Protein AF-A0A8J2JBA2-F1 (afdb_monomer_lite)

Secondary structure (DSSP, 8-state):
-HHHHHHHHHHHT--TTS-EEEEEE--TTHHHH-GGGPPPHHHHHHHHHHHHHHT-S--SSEEEEEEESSHHHHHHHHHHS-TTTEEEE-----TTTTSGGGTTSHHHHHHHHHHHHHHHTSSEEEE-TT-HHHHHHHHHHHTTS--

Organism: NCBI:txid39272

Radius of gyration: 15.19 Å; chains: 1; bounding box: 42×36×38 Å

InterPro domains:
  IPR027350 Glycosyltransferase family 23 (GT23) domain [PS51659] (1-147)
  IPR045573 Alpha-(1,6)-fucosyltransferase, N- and catalytic domain [PF19745] (9-145)

Sequence (147 aa):
MHDTIGIYENRLDFDGNQPVIGIQARRTDKIKEAKNSYHSIDEYEHIFKMYFQMLGKRQDTKTVFVASDDHTVLMHIRKSYKLPTWKILGFDTNTTMSNQKERNSDSGLISIVRDVHFLTKCNFVICGLSSNICRLILEIMATRFPN

Foldseek 3Di:
DVVVLVVLCVVQVPDLVDAEEEEEEEPDPVVVVDVVQDDDLVVVVVVLVVVVVVVVDDDQEYEYEYDYPDQVSLVVCPVVDDPDHYRYTYDRPPPPCNDPVCCPPPVVVVSLVSSLVVNLSHPYYDDDPVDPSVVVSVVSNCVVDPD

Structure (mmCIF, N/CA/C/O backbone):
data_AF-A0A8J2JBA2-F1
#
_entry.id   AF-A0A8J2JBA2-F1
#
loop_
_atom_site.group_PDB
_atom_site.id
_atom_site.type_symbol
_atom_site.label_atom_id
_atom_site.label_alt_id
_atom_site.label_comp_id
_atom_site.label_asym_id
_atom_site.label_entity_id
_atom_site.label_seq_id
_atom_site.pdbx_PDB_ins_code
_atom_site.Cartn_x
_atom_site.Cartn_y
_atom_site.Cartn_z
_atom_site.occupancy
_atom_site.B_iso_or_equiv
_atom_site.auth_seq_id
_atom_site.auth_comp_id
_atom_site.auth_asym_id
_atom_site.auth_atom_id
_atom_site.pdbx_PDB_model_num
ATOM 1 N N . MET A 1 1 ? -1.747 -23.899 -3.258 1.00 51.75 1 MET A N 1
ATOM 2 C CA . MET A 1 1 ? -1.938 -22.436 -3.424 1.00 51.75 1 MET A CA 1
ATOM 3 C C . MET A 1 1 ? -2.500 -21.789 -2.155 1.00 51.75 1 MET A C 1
ATOM 5 O O . MET A 1 1 ? -1.959 -20.766 -1.758 1.00 51.75 1 MET A O 1
ATOM 9 N N . HIS A 1 2 ? -3.499 -22.388 -1.483 1.00 54.22 2 HIS A N 1
ATOM 10 C CA . HIS A 1 2 ? -3.999 -21.909 -0.179 1.00 54.22 2 HIS A CA 1
ATOM 11 C C . HIS A 1 2 ? -2.899 -21.779 0.893 1.00 54.22 2 HIS A C 1
ATOM 13 O O . HIS A 1 2 ? -2.784 -20.719 1.502 1.00 54.22 2 HIS A O 1
ATOM 19 N N . ASP A 1 3 ? -2.022 -22.779 1.031 1.00 67.62 3 ASP A N 1
ATOM 20 C CA . ASP A 1 3 ? -0.932 -22.743 2.024 1.00 67.62 3 ASP A CA 1
ATOM 21 C C . ASP A 1 3 ? 0.070 -21.605 1.783 1.00 67.62 3 ASP A C 1
ATOM 23 O O . ASP A 1 3 ? 0.582 -20.993 2.716 1.00 67.62 3 ASP A O 1
ATOM 27 N N . THR A 1 4 ? 0.328 -21.268 0.519 1.00 70.38 4 THR A N 1
ATOM 28 C CA . THR A 1 4 ? 1.289 -20.222 0.148 1.00 70.38 4 THR A CA 1
ATOM 29 C C . THR A 1 4 ? 0.763 -18.822 0.467 1.00 70.38 4 THR A C 1
ATOM 31 O O . THR A 1 4 ? 1.524 -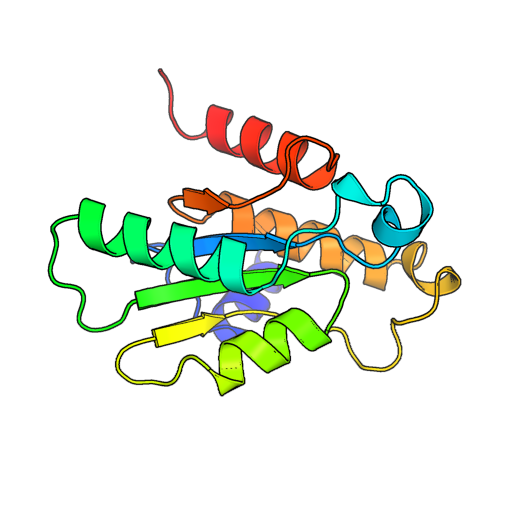17.964 0.906 1.00 70.38 4 THR A O 1
ATOM 34 N N . ILE A 1 5 ? -0.538 -18.580 0.274 1.00 77.56 5 ILE A N 1
ATOM 35 C CA . ILE A 1 5 ? -1.162 -17.283 0.572 1.00 77.56 5 ILE A CA 1
ATOM 36 C C . ILE A 1 5 ? -1.178 -17.033 2.083 1.00 77.56 5 ILE A C 1
ATOM 38 O O . ILE A 1 5 ? -0.778 -15.951 2.507 1.00 77.56 5 ILE A O 1
ATOM 42 N N . GLY A 1 6 ? -1.535 -18.043 2.885 1.00 80.88 6 GLY A N 1
ATOM 43 C CA . GLY A 1 6 ? -1.536 -17.925 4.348 1.00 80.88 6 GLY A CA 1
ATOM 44 C C . GLY A 1 6 ? -0.154 -17.591 4.921 1.00 80.88 6 GLY A C 1
ATOM 45 O O . GLY A 1 6 ? -0.036 -16.786 5.841 1.00 80.88 6 GLY A O 1
ATOM 46 N N . ILE A 1 7 ? 0.922 -18.123 4.326 1.00 83.19 7 ILE A N 1
ATOM 47 C CA . ILE A 1 7 ? 2.299 -17.749 4.690 1.00 83.19 7 ILE A CA 1
ATOM 48 C C . ILE A 1 7 ? 2.552 -16.253 4.447 1.00 83.19 7 ILE A C 1
ATOM 50 O O . ILE A 1 7 ? 3.152 -15.585 5.291 1.00 83.19 7 ILE A O 1
ATOM 54 N N . TYR A 1 8 ? 2.102 -15.707 3.313 1.00 86.44 8 TYR A N 1
ATOM 55 C CA . TYR A 1 8 ? 2.279 -14.286 3.001 1.00 86.44 8 TYR A CA 1
ATOM 56 C C . TYR A 1 8 ? 1.425 -13.371 3.883 1.00 86.44 8 TYR A C 1
ATOM 58 O O . TYR A 1 8 ? 1.909 -12.312 4.282 1.00 86.44 8 TYR A O 1
ATOM 66 N N . GLU A 1 9 ? 0.194 -13.772 4.203 1.00 87.38 9 GLU A N 1
ATOM 67 C CA . GLU A 1 9 ? -0.692 -13.034 5.113 1.00 87.38 9 GLU A CA 1
ATOM 68 C C . GLU A 1 9 ? -0.082 -12.937 6.509 1.00 87.38 9 GLU A C 1
ATOM 70 O O . GLU A 1 9 ? 0.069 -11.834 7.033 1.00 87.38 9 GLU A O 1
ATOM 75 N N . ASN A 1 10 ? 0.380 -14.068 7.051 1.00 86.31 10 ASN A N 1
ATOM 76 C CA . ASN A 1 10 ? 1.056 -14.117 8.346 1.00 86.31 10 ASN A CA 1
ATOM 77 C C . ASN A 1 10 ? 2.350 -13.296 8.348 1.00 86.31 10 ASN A C 1
ATOM 79 O O . ASN A 1 10 ? 2.631 -12.580 9.303 1.00 86.31 10 ASN A O 1
ATOM 83 N N . ARG A 1 11 ? 3.134 -13.352 7.263 1.00 87.88 11 ARG A N 1
ATOM 84 C CA . ARG A 1 11 ? 4.374 -12.570 7.137 1.00 87.88 11 ARG A CA 1
ATOM 85 C C . ARG A 1 11 ? 4.124 -11.060 7.132 1.00 87.88 11 ARG A C 1
ATOM 87 O O . ARG A 1 11 ? 4.973 -10.312 7.610 1.00 87.88 11 ARG A O 1
ATOM 94 N N . LEU A 1 12 ? 3.017 -10.607 6.547 1.00 88.81 12 LEU A N 1
ATOM 95 C CA . LEU A 1 12 ? 2.641 -9.193 6.543 1.00 88.81 12 LEU A CA 1
ATOM 96 C C . LEU A 1 12 ? 1.869 -8.767 7.788 1.00 88.81 12 LEU A C 1
ATOM 98 O O . LEU A 1 12 ? 1.689 -7.566 7.975 1.00 88.81 12 LEU A O 1
ATOM 102 N N . ASP A 1 13 ? 1.382 -9.711 8.593 1.00 90.88 13 ASP A N 1
ATOM 103 C CA . ASP A 1 13 ? 0.357 -9.436 9.599 1.00 90.88 13 ASP A CA 1
ATOM 104 C C . ASP A 1 13 ? -0.842 -8.698 8.953 1.00 90.88 13 ASP A C 1
ATOM 106 O O . ASP A 1 13 ? -1.284 -7.627 9.385 1.00 90.88 13 ASP A O 1
ATOM 110 N N . PHE A 1 14 ? -1.293 -9.217 7.803 1.00 91.31 14 PHE A N 1
ATOM 111 C CA . PHE A 1 14 ? -2.400 -8.645 7.037 1.00 91.31 14 PHE A CA 1
ATOM 112 C C . PHE A 1 14 ? -3.737 -9.118 7.617 1.00 91.31 14 PHE A C 1
ATOM 114 O O . PHE A 1 14 ? -4.074 -10.295 7.514 1.00 91.31 14 PHE A O 1
ATOM 121 N N . ASP A 1 15 ? -4.521 -8.190 8.166 1.00 88.56 15 ASP A N 1
ATOM 122 C CA . ASP A 1 15 ? -5.886 -8.452 8.630 1.00 88.56 15 ASP A CA 1
ATOM 123 C C . ASP A 1 15 ? -6.900 -7.826 7.666 1.00 88.56 15 ASP A C 1
ATOM 125 O O . ASP A 1 15 ? -7.111 -6.612 7.663 1.00 88.56 15 ASP A O 1
ATOM 129 N N . GLY A 1 16 ? -7.536 -8.668 6.849 1.00 81.75 16 GLY A N 1
ATOM 130 C CA . GLY A 1 16 ? -8.560 -8.248 5.889 1.00 81.75 16 GLY A CA 1
ATOM 131 C C . GLY A 1 16 ? -9.884 -7.800 6.520 1.00 81.75 16 GLY A C 1
ATOM 132 O O . GLY A 1 16 ? -10.752 -7.315 5.799 1.00 81.75 16 GLY A O 1
ATOM 133 N N . ASN A 1 17 ? -10.059 -7.951 7.838 1.00 84.94 17 ASN A N 1
ATOM 134 C CA . ASN A 1 17 ? -11.245 -7.465 8.549 1.00 84.94 17 ASN A CA 1
ATOM 135 C C . ASN A 1 17 ? -11.103 -6.005 9.001 1.00 84.94 17 ASN A C 1
ATOM 137 O O . ASN A 1 17 ? -12.100 -5.368 9.348 1.00 84.94 17 ASN A O 1
ATOM 141 N N . GLN A 1 18 ? -9.882 -5.461 9.002 1.00 86.06 18 GLN A N 1
ATOM 142 C CA . GLN A 1 18 ? -9.633 -4.049 9.283 1.00 86.06 18 GLN A CA 1
ATOM 143 C C . GLN A 1 18 ? -9.606 -3.240 7.987 1.00 86.06 18 GLN A C 1
ATOM 145 O O . GLN A 1 18 ? -9.202 -3.761 6.950 1.00 86.06 18 GLN A O 1
ATOM 150 N N . PRO A 1 19 ? -9.984 -1.948 8.012 1.00 89.00 19 PRO A N 1
ATOM 151 C CA . PRO A 1 19 ? -9.878 -1.131 6.816 1.00 89.00 19 PRO A CA 1
ATOM 152 C C . PRO A 1 19 ? -8.415 -0.945 6.389 1.00 89.00 19 PRO A C 1
ATOM 154 O O . PRO A 1 19 ? -7.625 -0.328 7.110 1.00 89.00 19 PRO A O 1
ATOM 157 N N . VAL A 1 20 ? -8.080 -1.450 5.202 1.00 92.44 20 VAL A N 1
ATOM 158 C CA . VAL A 1 20 ? -6.764 -1.330 4.565 1.00 92.44 20 VAL A CA 1
ATOM 159 C C . VAL A 1 20 ? -6.889 -0.541 3.265 1.00 92.44 20 VAL A C 1
ATOM 161 O O . VAL A 1 20 ? -7.748 -0.829 2.430 1.00 92.44 20 VAL A O 1
ATOM 164 N N . ILE A 1 21 ? -6.000 0.433 3.069 1.00 93.06 21 ILE A N 1
ATOM 165 C CA . ILE A 1 21 ? -5.830 1.115 1.779 1.00 93.06 21 ILE A CA 1
ATOM 166 C C . ILE A 1 21 ? -4.703 0.439 1.003 1.00 93.06 21 ILE A C 1
ATOM 168 O O . ILE A 1 21 ? -3.609 0.267 1.532 1.00 93.06 21 ILE A O 1
ATOM 172 N N . GLY A 1 22 ? -4.946 0.107 -0.258 1.00 94.12 22 GLY A N 1
ATOM 173 C CA . GLY A 1 22 ? -3.938 -0.366 -1.196 1.00 94.12 22 GLY A CA 1
ATOM 174 C C . GLY A 1 22 ? -3.354 0.779 -2.019 1.00 94.12 22 GLY A C 1
ATOM 175 O O . GLY A 1 22 ? -4.081 1.644 -2.497 1.00 94.12 22 GLY A O 1
ATOM 176 N N . ILE A 1 23 ? -2.044 0.773 -2.232 1.00 92.75 23 ILE A N 1
ATOM 177 C CA . ILE A 1 23 ? -1.342 1.674 -3.148 1.00 92.75 23 ILE A CA 1
ATOM 178 C C . ILE A 1 23 ? -0.630 0.816 -4.186 1.00 92.75 23 ILE A C 1
ATOM 180 O O . ILE A 1 23 ? 0.201 -0.019 -3.832 1.00 92.75 23 ILE A O 1
ATOM 184 N N . GLN A 1 24 ? -0.931 1.044 -5.464 1.00 92.06 24 GLN A N 1
ATOM 185 C CA . GLN A 1 24 ? -0.212 0.441 -6.584 1.00 92.06 24 GLN A CA 1
ATOM 186 C C . GLN A 1 24 ? 0.571 1.537 -7.305 1.00 92.06 24 GLN A C 1
ATOM 188 O O . GLN A 1 24 ? 0.024 2.273 -8.128 1.00 92.06 24 GLN A O 1
ATOM 193 N N . ALA A 1 25 ? 1.863 1.634 -7.002 1.00 85.19 25 ALA A N 1
ATOM 194 C CA . ALA A 1 25 ? 2.782 2.534 -7.685 1.00 85.19 25 ALA A CA 1
ATOM 195 C C . ALA A 1 25 ? 3.490 1.785 -8.826 1.00 85.19 25 ALA A C 1
ATOM 197 O O . ALA A 1 25 ? 3.951 0.659 -8.658 1.00 85.19 25 ALA A O 1
ATOM 198 N N . ARG A 1 26 ? 3.564 2.396 -10.012 1.00 74.69 26 ARG A N 1
ATOM 199 C CA . ARG A 1 26 ? 4.330 1.884 -11.161 1.00 74.69 26 ARG A CA 1
ATOM 200 C C . ARG A 1 26 ? 5.258 2.983 -11.664 1.00 74.69 26 ARG A C 1
ATOM 202 O O . ARG A 1 26 ? 4.760 3.995 -12.153 1.00 74.69 26 ARG A O 1
ATOM 209 N N . ARG A 1 27 ? 6.573 2.819 -11.511 1.00 69.62 27 ARG A N 1
ATOM 210 C CA . ARG A 1 27 ? 7.574 3.878 -11.721 1.00 69.62 27 ARG A CA 1
ATOM 211 C C . ARG A 1 27 ? 8.625 3.563 -12.778 1.00 69.62 27 ARG A C 1
ATOM 213 O O . ARG A 1 27 ? 8.922 4.428 -13.598 1.00 69.62 27 ARG A O 1
ATOM 220 N N . THR A 1 28 ? 9.219 2.375 -12.767 1.00 59.06 28 THR A N 1
ATOM 221 C CA . THR A 1 28 ? 10.515 2.151 -13.440 1.00 59.06 28 THR A CA 1
ATOM 222 C C . THR A 1 28 ? 10.453 2.102 -14.974 1.00 59.06 28 THR A C 1
ATOM 224 O O . THR A 1 28 ? 11.452 2.394 -15.631 1.00 59.06 28 THR A O 1
ATOM 227 N N . ASP A 1 29 ? 9.300 1.782 -15.564 1.00 50.47 29 ASP A N 1
ATOM 228 C CA . ASP A 1 29 ? 9.047 1.834 -17.011 1.00 50.47 29 ASP A CA 1
ATOM 229 C C . ASP A 1 29 ? 8.357 3.139 -17.451 1.00 50.47 29 ASP A C 1
ATOM 231 O O . ASP A 1 29 ? 8.703 3.707 -18.487 1.00 50.47 29 ASP A O 1
ATOM 235 N N . LYS A 1 30 ? 7.469 3.697 -16.620 1.00 51.91 30 LYS A N 1
ATOM 236 C CA . LYS A 1 30 ? 6.675 4.889 -16.972 1.00 51.91 30 LYS A CA 1
ATOM 237 C C . LYS A 1 30 ? 7.428 6.210 -17.051 1.00 51.91 30 LYS A C 1
ATOM 239 O O . LYS A 1 30 ? 7.025 7.084 -17.816 1.00 51.91 30 LYS A O 1
ATOM 244 N N . ILE A 1 31 ? 8.547 6.354 -16.340 1.00 52.88 31 ILE A N 1
ATOM 245 C CA . ILE A 1 31 ? 9.397 7.554 -16.456 1.00 52.88 31 ILE A CA 1
ATOM 246 C C . ILE A 1 31 ? 9.914 7.726 -17.900 1.00 52.88 31 ILE A C 1
ATOM 248 O O . ILE A 1 31 ? 10.167 8.850 -18.333 1.00 52.88 31 ILE A O 1
ATOM 252 N N . LYS A 1 32 ? 10.035 6.628 -18.663 1.00 48.47 32 LYS A N 1
ATOM 253 C CA . LYS A 1 32 ? 10.512 6.639 -20.054 1.00 48.47 32 LYS A CA 1
ATOM 254 C C . LYS A 1 32 ? 9.395 6.813 -21.091 1.00 48.47 32 LYS A C 1
ATOM 256 O O . LYS A 1 32 ? 9.685 7.272 -22.189 1.00 48.47 32 LYS A O 1
ATOM 261 N N . GLU A 1 33 ? 8.150 6.473 -20.756 1.00 54.56 33 GLU A N 1
ATOM 262 C CA . GLU A 1 33 ? 7.018 6.474 -21.698 1.00 54.56 33 GLU A CA 1
ATOM 263 C C . GLU A 1 33 ? 6.265 7.816 -21.736 1.00 54.56 33 GLU A C 1
ATOM 265 O O . GLU A 1 33 ? 5.853 8.251 -22.809 1.00 54.56 33 GLU A O 1
ATOM 270 N N . ALA A 1 34 ? 6.116 8.513 -20.600 1.00 53.78 34 ALA A N 1
ATOM 271 C CA . ALA A 1 34 ? 5.512 9.848 -20.559 1.00 53.78 34 ALA A CA 1
ATOM 272 C C . ALA A 1 34 ? 5.901 10.620 -19.285 1.00 53.78 34 ALA A C 1
ATOM 274 O O . ALA A 1 34 ? 5.535 10.227 -18.176 1.00 53.78 34 ALA A O 1
ATOM 275 N N . LYS A 1 35 ? 6.562 11.781 -19.435 1.00 49.22 35 LYS A N 1
ATOM 276 C CA . LYS A 1 35 ? 6.990 12.657 -18.317 1.00 49.22 35 LYS A CA 1
ATOM 277 C C . LYS A 1 35 ? 5.857 13.045 -17.351 1.00 49.22 35 LYS A C 1
ATOM 279 O O . LYS A 1 35 ? 6.116 13.212 -16.167 1.00 49.22 35 LYS A O 1
ATOM 284 N N . ASN A 1 36 ? 4.615 13.125 -17.835 1.00 54.25 36 ASN A N 1
ATOM 285 C CA . ASN A 1 36 ? 3.441 13.522 -17.041 1.00 54.25 36 ASN A CA 1
ATOM 286 C C . ASN A 1 36 ? 2.734 12.349 -16.336 1.00 54.25 36 ASN A C 1
ATOM 288 O O . ASN A 1 36 ? 1.689 12.545 -15.730 1.00 54.25 36 ASN A O 1
ATOM 292 N N . SER A 1 37 ? 3.258 11.124 -16.446 1.00 53.91 37 SER A N 1
ATOM 293 C CA . SER A 1 37 ? 2.677 9.930 -15.809 1.00 53.91 37 SER A CA 1
ATOM 294 C C . SER A 1 37 ? 3.388 9.521 -14.512 1.00 53.91 37 SER A C 1
ATOM 296 O O . SER A 1 37 ? 3.070 8.488 -13.920 1.00 53.91 37 SER A O 1
ATOM 298 N N . TYR A 1 38 ? 4.349 10.338 -14.071 1.00 58.22 38 TYR A N 1
ATOM 299 C CA . TYR A 1 38 ? 5.019 10.196 -12.788 1.00 58.22 38 TYR A CA 1
ATOM 300 C C . TYR A 1 38 ? 4.193 10.860 -11.688 1.00 58.22 38 TYR A C 1
ATOM 302 O O . TYR A 1 38 ? 3.998 12.072 -11.706 1.00 58.22 38 TYR A O 1
ATOM 310 N N . HIS A 1 39 ? 3.778 10.056 -10.714 1.00 65.56 39 HIS A N 1
ATOM 311 C CA . HIS A 1 39 ? 3.162 10.542 -9.487 1.00 65.56 39 HIS A CA 1
ATOM 312 C C . HIS A 1 39 ? 4.198 10.588 -8.362 1.00 65.56 39 HIS A C 1
ATOM 314 O O . HIS A 1 39 ? 4.917 9.601 -8.109 1.00 65.56 39 HIS A O 1
ATOM 320 N N . SER A 1 40 ? 4.308 11.744 -7.701 1.00 69.69 40 SER A N 1
ATOM 321 C CA . SER A 1 40 ? 5.178 11.879 -6.530 1.00 69.69 40 SER A CA 1
ATOM 322 C C . SER A 1 40 ? 4.623 11.034 -5.382 1.00 69.69 40 SER A C 1
ATOM 324 O O . SER A 1 40 ? 3.449 10.669 -5.369 1.00 69.69 40 SER A O 1
ATOM 326 N N . ILE A 1 41 ? 5.473 10.679 -4.416 1.00 72.00 41 ILE A N 1
ATOM 327 C CA . ILE A 1 41 ? 4.998 9.943 -3.235 1.00 72.00 41 ILE A CA 1
ATOM 328 C C . ILE A 1 41 ? 3.979 10.803 -2.469 1.00 72.00 41 ILE A C 1
ATOM 330 O O . ILE A 1 41 ? 2.955 10.279 -2.040 1.00 72.00 41 ILE A O 1
ATOM 334 N N . ASP A 1 42 ? 4.194 12.121 -2.427 1.00 74.19 42 ASP A N 1
ATOM 335 C CA . ASP A 1 42 ? 3.320 13.097 -1.767 1.00 74.19 42 ASP A CA 1
ATOM 336 C C . ASP A 1 42 ? 1.874 13.081 -2.292 1.00 74.19 42 ASP A C 1
ATOM 338 O O . ASP A 1 42 ? 0.931 13.275 -1.523 1.00 74.19 42 ASP A O 1
ATOM 342 N N . GLU A 1 43 ? 1.664 12.812 -3.585 1.00 76.31 43 GLU A N 1
ATOM 343 C CA . GLU A 1 43 ? 0.313 12.695 -4.151 1.00 76.31 43 GLU A CA 1
ATOM 344 C C . GLU A 1 43 ? -0.438 11.493 -3.564 1.00 76.31 43 GLU A C 1
ATOM 346 O O . GLU A 1 43 ? -1.594 11.620 -3.155 1.00 76.31 43 GLU A O 1
ATOM 351 N N . TYR A 1 44 ? 0.227 10.339 -3.441 1.00 78.12 44 TYR A N 1
ATOM 352 C CA . TYR A 1 44 ? -0.361 9.173 -2.778 1.00 78.12 44 TYR A CA 1
ATOM 353 C C . TYR A 1 44 ? -0.652 9.466 -1.301 1.00 78.12 44 TYR A C 1
ATOM 355 O O . TYR A 1 44 ? -1.693 9.051 -0.786 1.00 78.12 44 TYR A O 1
ATOM 363 N N . GLU A 1 45 ? 0.231 10.220 -0.636 1.00 79.25 45 GLU A N 1
ATOM 364 C CA . GLU A 1 45 ? 0.067 10.632 0.760 1.00 79.25 45 GLU A CA 1
ATOM 365 C C . GLU A 1 45 ? -1.166 11.483 1.005 1.00 79.25 45 GLU A C 1
ATOM 367 O O . GLU A 1 45 ? -1.910 11.246 1.963 1.00 79.25 45 GLU A O 1
ATOM 372 N N . HIS A 1 46 ? -1.396 12.465 0.140 1.00 82.38 46 HIS A N 1
ATOM 373 C CA . HIS A 1 46 ? -2.579 13.303 0.224 1.00 82.38 46 HIS A CA 1
ATOM 374 C C . HIS A 1 46 ? -3.858 12.460 0.124 1.00 82.38 46 HIS A C 1
ATOM 376 O O . HIS A 1 46 ? -4.756 12.587 0.961 1.00 82.38 46 HIS A O 1
ATOM 382 N N . ILE A 1 47 ? -3.905 11.535 -0.841 1.00 81.81 47 ILE A N 1
ATOM 383 C CA . ILE A 1 47 ? -5.090 10.714 -1.110 1.00 81.81 47 ILE A CA 1
ATOM 384 C C . ILE A 1 47 ? -5.384 9.761 0.054 1.00 81.81 47 ILE A C 1
ATOM 386 O O . ILE A 1 47 ? -6.528 9.698 0.512 1.00 81.81 47 ILE A O 1
ATOM 390 N N . PHE A 1 48 ? -4.388 9.039 0.584 1.00 83.19 48 PHE A N 1
ATOM 391 C CA . PHE A 1 48 ? -4.670 8.093 1.669 1.00 83.19 48 PHE A CA 1
ATOM 392 C C . PHE A 1 48 ? -5.040 8.800 2.981 1.00 83.19 48 PHE A C 1
ATOM 394 O O . PHE A 1 48 ? -5.871 8.293 3.739 1.00 83.19 48 PHE A O 1
ATOM 401 N N . LYS A 1 49 ? -4.476 9.987 3.262 1.00 84.81 49 LYS A N 1
ATOM 402 C CA . LYS A 1 49 ? -4.872 10.797 4.428 1.00 84.81 49 LYS A CA 1
ATOM 403 C C . LYS A 1 49 ? -6.320 11.256 4.307 1.00 84.81 49 LYS A C 1
ATOM 405 O O . LYS A 1 49 ? -7.074 11.114 5.269 1.00 84.81 49 LYS A O 1
ATOM 410 N N . MET A 1 50 ? -6.703 11.752 3.132 1.00 85.00 50 MET A N 1
ATOM 411 C CA . MET A 1 50 ? -8.071 12.176 2.845 1.00 85.00 50 MET A CA 1
ATOM 412 C C . MET A 1 50 ? -9.058 11.013 2.998 1.00 85.00 50 MET A C 1
ATOM 414 O O . MET A 1 50 ? -10.086 11.174 3.650 1.00 85.00 50 MET A O 1
ATOM 418 N N . TYR A 1 51 ? -8.722 9.818 2.499 1.00 84.50 51 TYR A N 1
ATOM 419 C CA . TYR A 1 51 ? -9.564 8.631 2.675 1.00 84.50 51 TYR A CA 1
ATOM 420 C C . TYR A 1 51 ? -9.831 8.321 4.154 1.00 84.50 51 TYR A C 1
ATOM 422 O O . TYR A 1 51 ? -10.982 8.158 4.553 1.00 84.50 51 TYR A O 1
ATOM 430 N N . PHE A 1 52 ? -8.790 8.277 4.996 1.00 84.12 52 PHE A N 1
ATOM 431 C CA . PHE A 1 52 ? -8.979 7.987 6.421 1.00 84.12 52 PHE A CA 1
ATOM 432 C C . PHE A 1 52 ? -9.746 9.089 7.161 1.00 84.12 52 PHE A C 1
ATOM 434 O O . PHE A 1 52 ? -10.439 8.787 8.130 1.00 84.12 52 PHE A O 1
ATOM 441 N N . GLN A 1 53 ? -9.651 10.345 6.717 1.00 85.06 53 GLN A N 1
ATOM 442 C CA . GLN A 1 53 ? -10.498 11.425 7.228 1.00 85.06 53 GLN A CA 1
ATOM 443 C C . GLN A 1 53 ? -11.969 11.214 6.837 1.00 85.06 53 GLN A C 1
ATOM 445 O O . GLN A 1 53 ? -12.846 11.313 7.692 1.00 85.06 53 GLN A O 1
ATOM 450 N N . MET A 1 54 ? -12.237 10.864 5.575 1.00 83.75 54 MET A N 1
ATOM 451 C CA . MET A 1 54 ? -13.592 10.614 5.066 1.00 83.75 54 MET A CA 1
ATOM 452 C C . MET A 1 54 ? -14.245 9.363 5.654 1.00 83.75 54 MET A C 1
ATOM 454 O O . MET A 1 54 ? -15.465 9.324 5.785 1.00 83.75 54 MET A O 1
ATOM 458 N N . LEU A 1 55 ? -13.456 8.356 6.046 1.00 81.75 55 LEU A N 1
ATOM 459 C CA . LEU A 1 55 ? -13.970 7.139 6.677 1.00 81.75 55 LEU A CA 1
ATOM 460 C C . LEU A 1 55 ? -14.763 7.448 7.963 1.00 81.75 55 LEU A C 1
ATOM 462 O O . LEU A 1 55 ? -15.564 6.621 8.396 1.00 81.75 55 LEU A O 1
ATOM 466 N N . GLY A 1 56 ? -14.523 8.606 8.597 1.00 70.06 56 GLY A N 1
ATOM 467 C CA . GLY A 1 56 ? -15.297 9.132 9.730 1.00 70.06 56 GLY A CA 1
ATOM 468 C C . GLY A 1 56 ? -15.209 8.312 11.023 1.00 70.06 56 GLY A C 1
ATOM 469 O O . GLY A 1 56 ? -15.711 8.733 12.062 1.00 70.06 56 GLY A O 1
ATOM 470 N N . LYS A 1 57 ? -14.557 7.145 10.987 1.00 70.25 57 LYS A N 1
ATOM 471 C CA . LYS A 1 57 ? -14.334 6.267 12.133 1.00 70.25 57 LYS A CA 1
ATOM 472 C C . LYS A 1 57 ? -12.966 6.550 12.734 1.00 70.25 57 LYS A C 1
ATOM 474 O O . LYS A 1 57 ? -11.956 6.585 12.030 1.00 70.25 57 LYS A O 1
ATOM 479 N N . ARG A 1 58 ? -12.922 6.694 14.059 1.00 70.69 58 ARG A N 1
ATOM 480 C CA . ARG A 1 58 ? -11.658 6.721 14.794 1.00 70.69 58 ARG A CA 1
ATOM 481 C C . ARG A 1 58 ? -10.987 5.358 14.629 1.00 70.69 58 ARG A C 1
ATOM 483 O O . ARG A 1 58 ? -11.509 4.352 15.092 1.00 70.69 58 ARG A O 1
ATOM 490 N N . GLN A 1 59 ? -9.855 5.346 13.939 1.00 74.88 59 GLN A N 1
ATOM 491 C CA . GLN A 1 59 ? -8.977 4.189 13.857 1.00 74.88 59 GLN A CA 1
ATOM 492 C C . GLN A 1 59 ? -7.745 4.431 14.712 1.00 74.88 59 GLN A C 1
ATOM 494 O O . GLN A 1 59 ? -7.041 5.426 14.501 1.00 74.88 59 GLN A O 1
ATOM 499 N N . ASP A 1 60 ? -7.482 3.502 15.627 1.00 82.56 60 ASP A N 1
ATOM 500 C CA . ASP A 1 60 ? -6.277 3.515 16.457 1.00 82.56 60 ASP A CA 1
ATOM 501 C C . ASP A 1 60 ? -5.019 3.314 15.601 1.00 82.56 60 ASP A C 1
ATOM 503 O O . ASP A 1 60 ? -4.007 3.985 15.805 1.00 82.56 60 ASP A O 1
ATOM 507 N N . THR A 1 61 ? -5.126 2.489 14.556 1.00 87.88 61 THR A N 1
ATOM 508 C CA . THR A 1 61 ? -4.062 2.260 13.577 1.00 87.88 61 THR A CA 1
ATOM 509 C C . THR A 1 61 ? -4.623 2.289 12.159 1.00 87.88 61 THR A C 1
ATOM 511 O O . THR A 1 61 ? -5.605 1.620 11.848 1.00 87.88 61 THR A O 1
ATOM 514 N N . LYS A 1 62 ? -3.980 3.074 11.291 1.00 90.75 62 LYS A N 1
ATOM 515 C CA . LYS A 1 62 ? -4.300 3.203 9.865 1.00 90.75 62 LYS A CA 1
ATOM 516 C C . LYS A 1 62 ? -3.384 2.294 9.058 1.00 90.75 62 LYS A C 1
ATOM 518 O O . LYS A 1 62 ? -2.166 2.490 9.066 1.00 90.75 62 LYS A O 1
ATOM 523 N N . THR A 1 63 ? -3.952 1.315 8.363 1.00 93.19 63 THR A N 1
ATOM 524 C CA . THR A 1 63 ? -3.170 0.315 7.625 1.00 93.19 63 THR A CA 1
ATOM 525 C C . THR A 1 63 ? -3.124 0.637 6.137 1.00 93.19 63 THR A C 1
ATOM 527 O O . THR A 1 63 ? -4.157 0.837 5.497 1.00 93.19 63 THR A O 1
ATOM 530 N N . VAL A 1 64 ? -1.916 0.667 5.578 1.00 93.56 64 VAL A N 1
ATOM 531 C CA . VAL A 1 64 ? -1.675 0.921 4.154 1.00 93.56 64 VAL A CA 1
ATOM 532 C C . VAL A 1 64 ? -0.818 -0.207 3.593 1.00 93.56 64 VAL A C 1
ATOM 534 O O . VAL A 1 64 ? 0.282 -0.441 4.085 1.00 93.56 64 VAL A O 1
ATOM 537 N N . PHE A 1 65 ? -1.306 -0.898 2.566 1.00 94.94 65 PHE A N 1
ATOM 538 C CA . PHE A 1 65 ? -0.539 -1.857 1.781 1.00 94.94 65 PHE A CA 1
ATOM 539 C C . PHE A 1 65 ? 0.040 -1.174 0.544 1.00 94.94 65 PHE A C 1
ATOM 541 O O . PHE A 1 65 ? -0.691 -0.560 -0.227 1.00 94.94 65 PHE A O 1
ATOM 548 N N . VAL A 1 66 ? 1.349 -1.288 0.337 1.00 92.75 66 VAL A N 1
ATOM 549 C CA . VAL A 1 66 ? 2.056 -0.656 -0.779 1.00 92.75 66 VAL A CA 1
ATOM 550 C C . VAL A 1 66 ? 2.683 -1.727 -1.661 1.00 92.75 66 VAL A C 1
ATOM 552 O O . VAL A 1 66 ? 3.523 -2.507 -1.211 1.00 92.75 66 VAL A O 1
ATOM 555 N N . ALA A 1 67 ? 2.310 -1.710 -2.937 1.00 91.81 67 ALA A N 1
ATOM 556 C CA . ALA A 1 67 ? 2.932 -2.475 -4.005 1.00 91.81 67 ALA A CA 1
ATOM 557 C C . ALA A 1 67 ? 3.577 -1.516 -5.006 1.00 91.81 67 ALA A C 1
ATOM 559 O O . ALA A 1 67 ? 2.927 -0.605 -5.529 1.00 91.81 67 ALA A O 1
ATOM 560 N N . SER A 1 68 ? 4.863 -1.720 -5.271 1.00 86.69 68 SER A N 1
ATOM 561 C CA . SER A 1 68 ? 5.644 -0.878 -6.170 1.00 86.69 68 SER A CA 1
ATOM 562 C C . SER A 1 68 ? 6.702 -1.711 -6.876 1.00 86.69 68 SER A C 1
ATOM 564 O O . SER A 1 68 ? 7.343 -2.559 -6.261 1.00 86.69 68 SER A O 1
ATOM 566 N N . ASP A 1 69 ? 6.917 -1.434 -8.158 1.00 79.00 69 ASP A N 1
ATOM 567 C CA . ASP A 1 69 ? 8.074 -1.934 -8.909 1.00 79.00 69 ASP A CA 1
ATOM 568 C C . ASP A 1 69 ? 9.373 -1.174 -8.567 1.00 79.00 69 ASP A C 1
ATOM 570 O O . ASP A 1 69 ? 10.458 -1.571 -8.986 1.00 79.00 69 ASP A O 1
ATOM 574 N N . ASP A 1 70 ? 9.262 -0.086 -7.801 1.00 79.12 70 ASP A N 1
ATOM 575 C CA . ASP A 1 70 ? 10.352 0.715 -7.246 1.00 79.12 70 ASP A CA 1
ATOM 576 C C . ASP A 1 70 ? 10.374 0.593 -5.711 1.00 79.12 70 ASP A C 1
ATOM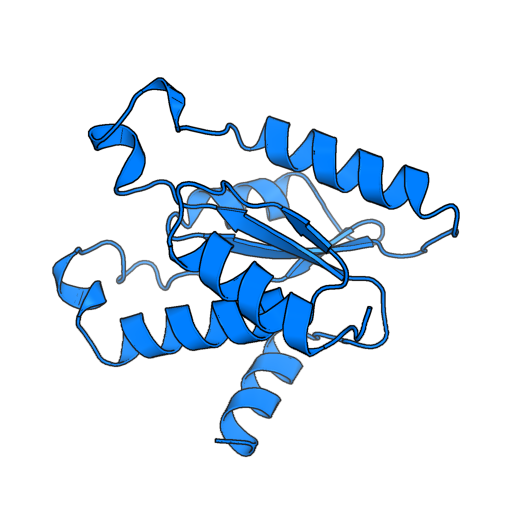 578 O O . ASP A 1 70 ? 9.483 1.100 -5.017 1.00 79.12 70 ASP A O 1
ATOM 582 N N . HIS A 1 71 ? 11.414 -0.059 -5.183 1.00 74.56 71 HIS A N 1
ATOM 583 C CA . HIS A 1 71 ? 11.614 -0.299 -3.749 1.00 74.56 71 HIS A CA 1
ATOM 584 C C . HIS A 1 71 ? 11.735 0.976 -2.913 1.00 74.56 71 HIS A C 1
ATOM 586 O O . HIS A 1 71 ? 11.425 0.967 -1.719 1.00 74.56 71 HIS A O 1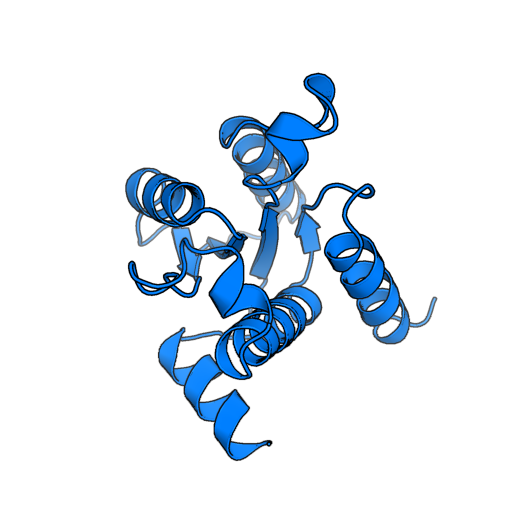
ATOM 592 N N . THR A 1 72 ? 12.165 2.085 -3.521 1.00 81.88 72 THR A N 1
ATOM 593 C CA . THR A 1 72 ? 12.360 3.346 -2.800 1.00 81.88 72 THR A CA 1
ATOM 594 C C . THR A 1 72 ? 11.037 3.911 -2.280 1.00 81.88 72 THR A C 1
ATOM 596 O O . THR A 1 72 ? 11.023 4.565 -1.239 1.00 81.88 72 THR A O 1
ATOM 599 N N . VAL A 1 73 ? 9.914 3.588 -2.935 1.00 83.50 73 VAL A N 1
ATOM 600 C CA . VAL A 1 73 ? 8.566 4.017 -2.530 1.00 83.50 73 VAL A CA 1
ATOM 601 C C . VAL A 1 73 ? 8.188 3.428 -1.175 1.00 83.50 73 VAL A C 1
ATOM 603 O O . VAL A 1 73 ? 7.844 4.167 -0.253 1.00 83.50 73 VAL A O 1
ATOM 606 N N . LEU A 1 74 ? 8.290 2.104 -1.027 1.00 87.19 74 LEU A N 1
ATOM 607 C CA . LEU A 1 74 ? 7.949 1.425 0.224 1.00 87.19 74 LEU A CA 1
ATOM 608 C C . LEU A 1 74 ? 8.862 1.887 1.366 1.00 87.19 74 LEU A C 1
ATOM 610 O O . LEU A 1 74 ? 8.386 2.171 2.467 1.00 87.19 74 LEU A O 1
ATOM 614 N N . MET A 1 75 ? 10.164 2.017 1.092 1.00 86.81 75 MET A N 1
ATOM 615 C CA . MET A 1 75 ? 11.141 2.496 2.070 1.00 86.81 75 MET A CA 1
ATOM 616 C C . MET A 1 75 ? 10.834 3.925 2.535 1.00 86.81 75 MET A C 1
ATOM 618 O O . MET A 1 75 ? 10.886 4.209 3.733 1.00 86.81 75 MET A O 1
ATOM 622 N N . HIS A 1 76 ? 10.489 4.819 1.607 1.00 86.12 76 HIS A N 1
ATOM 623 C CA . HIS A 1 76 ? 10.136 6.198 1.923 1.00 86.12 76 HIS A CA 1
ATOM 624 C C . HIS A 1 76 ? 8.878 6.266 2.795 1.00 86.12 76 HIS A C 1
ATOM 626 O O . HIS A 1 76 ? 8.913 6.876 3.862 1.00 86.12 76 HIS A O 1
ATOM 632 N N . ILE A 1 77 ? 7.800 5.575 2.407 1.00 87.12 77 ILE A N 1
ATOM 633 C CA . ILE A 1 77 ? 6.537 5.585 3.161 1.00 87.12 77 ILE A CA 1
ATOM 634 C C . ILE A 1 77 ? 6.749 5.014 4.571 1.00 87.12 77 ILE A C 1
ATOM 636 O O . ILE A 1 77 ? 6.308 5.617 5.544 1.00 87.12 77 ILE A O 1
ATOM 640 N N . ARG A 1 78 ? 7.495 3.911 4.723 1.00 89.56 78 ARG A N 1
ATOM 641 C CA . ARG A 1 78 ? 7.843 3.352 6.047 1.00 89.56 78 ARG A CA 1
ATOM 642 C C . ARG A 1 78 ? 8.656 4.313 6.916 1.00 89.56 78 ARG A C 1
ATOM 644 O O . ARG A 1 78 ? 8.534 4.297 8.139 1.00 89.56 78 ARG A O 1
ATOM 651 N N . LYS A 1 79 ? 9.514 5.137 6.308 1.00 89.62 79 LYS A N 1
ATOM 652 C CA . LYS A 1 79 ? 10.315 6.134 7.032 1.00 89.62 79 LYS A CA 1
ATOM 653 C C . LYS A 1 79 ? 9.454 7.307 7.504 1.00 89.62 79 LYS A C 1
ATOM 655 O O . LYS A 1 79 ? 9.639 7.764 8.634 1.00 89.62 79 LYS A O 1
ATOM 660 N N . SER A 1 80 ? 8.542 7.767 6.650 1.00 86.31 80 SER A N 1
ATOM 661 C CA . SER A 1 80 ? 7.666 8.917 6.897 1.00 86.31 80 SER A CA 1
ATOM 662 C C . SER A 1 80 ? 6.495 8.585 7.831 1.00 86.31 80 SER A C 1
ATOM 664 O O . SER A 1 80 ? 6.093 9.424 8.635 1.00 86.31 80 SER A O 1
ATOM 666 N N . TYR A 1 81 ? 5.984 7.351 7.783 1.00 85.00 81 TYR A N 1
ATOM 667 C CA . TYR A 1 81 ? 4.797 6.911 8.517 1.00 85.00 81 TYR A CA 1
ATOM 668 C C . TYR A 1 81 ? 5.125 5.750 9.444 1.00 85.00 81 TYR A C 1
ATOM 670 O O . TYR A 1 81 ? 5.415 4.638 9.004 1.00 85.00 81 TYR A O 1
ATOM 678 N N . LYS A 1 82 ? 5.069 6.021 10.750 1.00 84.25 82 LYS A N 1
ATOM 679 C CA . LYS A 1 82 ? 5.459 5.073 11.795 1.00 84.25 82 LYS A CA 1
ATOM 680 C C . LYS A 1 82 ? 4.274 4.652 12.661 1.00 84.25 82 LYS A C 1
ATOM 682 O O . LYS A 1 82 ? 3.276 5.368 12.794 1.00 84.25 82 LYS A O 1
ATOM 687 N N . LEU A 1 83 ? 4.444 3.495 13.293 1.00 80.44 83 LEU A N 1
ATOM 688 C CA . LEU A 1 83 ? 3.590 3.023 14.377 1.00 80.44 83 LEU A CA 1
ATOM 689 C C . LEU A 1 83 ? 3.613 4.011 15.563 1.00 80.44 83 LEU A C 1
ATOM 691 O O . LEU A 1 83 ? 4.619 4.702 15.753 1.00 80.44 83 LEU A O 1
ATOM 695 N N . PRO A 1 84 ? 2.533 4.085 16.367 1.00 82.12 84 PRO A N 1
ATOM 696 C CA . PRO A 1 84 ? 1.332 3.233 16.326 1.00 82.12 84 PRO A CA 1
ATOM 697 C C . PRO A 1 84 ? 0.247 3.714 15.349 1.00 82.12 84 PRO A C 1
ATOM 699 O O . PRO A 1 84 ? -0.659 2.958 15.007 1.00 82.12 84 PRO A O 1
ATOM 702 N N . THR A 1 85 ? 0.348 4.957 14.873 1.00 87.19 85 THR A N 1
ATOM 703 C CA . THR A 1 85 ? -0.690 5.590 14.049 1.00 87.19 85 THR A CA 1
ATOM 704 C C . THR A 1 85 ? -0.810 4.955 12.666 1.00 87.19 85 THR A C 1
ATOM 706 O O . THR A 1 85 ? -1.913 4.888 12.124 1.00 87.19 85 THR A O 1
ATOM 709 N N . TRP A 1 86 ? 0.308 4.499 12.094 1.00 89.69 86 TRP A N 1
ATOM 710 C CA . TRP A 1 86 ? 0.371 3.953 10.740 1.00 89.69 86 TRP A CA 1
ATOM 711 C C . TRP A 1 86 ? 1.031 2.577 10.719 1.00 89.69 86 TRP A C 1
ATOM 713 O O . TRP A 1 86 ? 2.136 2.405 11.233 1.00 89.69 86 TRP A O 1
ATOM 723 N N . LYS A 1 87 ? 0.377 1.618 10.061 1.00 93.25 87 LYS A N 1
ATOM 724 C CA . LYS A 1 87 ? 0.907 0.283 9.766 1.00 93.25 87 LYS A CA 1
ATOM 725 C C . LYS A 1 87 ? 1.138 0.169 8.262 1.00 93.25 87 LYS A C 1
ATOM 727 O O . LYS A 1 87 ? 0.185 0.076 7.492 1.00 93.25 87 LYS A O 1
ATOM 732 N N . ILE A 1 88 ? 2.403 0.207 7.844 1.00 93.12 88 ILE A N 1
ATOM 733 C CA . ILE A 1 88 ? 2.783 0.164 6.425 1.00 93.12 88 ILE A CA 1
ATOM 734 C C . ILE A 1 88 ? 3.188 -1.259 6.036 1.00 93.12 88 ILE A C 1
ATOM 736 O O . ILE A 1 88 ? 4.271 -1.740 6.383 1.00 93.12 88 ILE A O 1
ATOM 740 N N . LEU A 1 89 ? 2.306 -1.916 5.293 1.00 94.19 89 LEU A N 1
ATOM 741 C CA . LEU A 1 89 ? 2.475 -3.257 4.757 1.00 94.19 89 LEU A CA 1
ATOM 742 C C . LEU A 1 89 ? 3.057 -3.192 3.345 1.00 94.19 89 LEU A C 1
ATOM 744 O O . LEU A 1 89 ? 2.791 -2.266 2.584 1.00 94.19 89 LEU A O 1
ATOM 748 N N . GLY A 1 90 ? 3.845 -4.193 2.984 1.00 92.00 90 GLY A N 1
ATOM 749 C CA . GLY A 1 90 ? 4.442 -4.287 1.660 1.00 92.00 90 GLY A CA 1
ATOM 750 C C . GLY A 1 90 ? 5.566 -5.305 1.653 1.00 92.00 90 GLY A C 1
ATOM 751 O O . GLY A 1 90 ? 6.204 -5.559 2.680 1.00 92.00 90 GLY A O 1
ATOM 752 N N . PHE A 1 91 ? 5.806 -5.894 0.493 1.00 88.00 91 PHE A N 1
ATOM 753 C CA . PHE A 1 91 ? 6.941 -6.778 0.305 1.00 88.00 91 PHE A CA 1
ATOM 754 C C . PHE A 1 91 ? 8.093 -5.971 -0.264 1.00 88.00 91 PHE A C 1
ATOM 756 O O . PHE A 1 91 ? 7.960 -5.351 -1.317 1.00 88.00 91 PHE A O 1
ATOM 763 N N . ASP A 1 92 ? 9.230 -6.001 0.421 1.00 78.56 92 ASP A N 1
ATOM 764 C CA . ASP A 1 92 ? 10.457 -5.493 -0.167 1.00 78.56 92 ASP A CA 1
ATOM 765 C C . ASP A 1 92 ? 10.743 -6.305 -1.431 1.00 78.56 92 ASP A C 1
ATOM 767 O O . ASP A 1 92 ? 10.756 -7.542 -1.407 1.00 78.56 92 ASP A O 1
ATOM 771 N N . THR A 1 93 ? 10.942 -5.623 -2.557 1.00 63.44 93 THR A N 1
ATOM 772 C CA . THR A 1 93 ? 11.567 -6.279 -3.699 1.00 63.44 93 THR A CA 1
ATOM 773 C C . THR A 1 93 ? 12.973 -6.618 -3.226 1.00 63.44 93 THR A C 1
ATOM 775 O O . THR A 1 93 ? 13.727 -5.701 -2.886 1.00 63.44 93 THR A O 1
ATOM 778 N N . ASN A 1 94 ? 13.322 -7.904 -3.135 1.00 49.91 94 ASN A N 1
ATOM 779 C CA . ASN A 1 94 ? 14.701 -8.290 -2.843 1.00 49.91 94 ASN A CA 1
ATOM 780 C C . ASN A 1 94 ? 15.605 -7.465 -3.769 1.00 49.91 94 ASN A C 1
ATOM 782 O O . ASN A 1 94 ? 15.330 -7.365 -4.964 1.00 49.91 94 ASN A O 1
ATOM 786 N N . THR A 1 95 ? 16.628 -6.823 -3.211 1.00 39.06 95 THR A N 1
ATOM 787 C CA . THR A 1 95 ? 17.529 -5.863 -3.876 1.00 39.06 95 THR A CA 1
ATOM 788 C C . THR A 1 95 ? 18.198 -6.395 -5.154 1.00 39.06 95 THR A C 1
ATOM 790 O O . THR A 1 95 ? 18.812 -5.630 -5.892 1.00 39.06 95 THR A O 1
ATOM 793 N N . THR A 1 96 ? 18.035 -7.683 -5.458 1.00 35.66 96 THR A N 1
ATOM 794 C CA . THR A 1 96 ? 18.435 -8.365 -6.693 1.00 35.66 96 THR A CA 1
ATOM 795 C C . THR A 1 96 ? 17.446 -8.235 -7.866 1.00 35.66 96 THR A C 1
ATOM 797 O O . THR A 1 96 ? 17.861 -8.404 -9.007 1.00 35.66 96 THR A O 1
ATOM 800 N N . MET A 1 97 ? 16.179 -7.862 -7.644 1.00 43.25 97 MET A N 1
ATOM 801 C CA . MET A 1 97 ? 15.108 -7.882 -8.665 1.00 43.25 97 MET A CA 1
ATOM 802 C C . MET A 1 97 ? 15.018 -6.623 -9.554 1.00 43.25 97 MET A C 1
ATOM 804 O O . MET A 1 97 ? 14.021 -6.399 -10.243 1.00 43.25 97 MET A O 1
ATOM 808 N N . SER A 1 98 ? 16.049 -5.776 -9.559 1.00 44.28 98 SER A N 1
ATOM 809 C CA . SER A 1 98 ? 16.095 -4.521 -10.329 1.00 44.28 98 SER A CA 1
ATOM 810 C C . SER A 1 98 ? 16.385 -4.709 -11.828 1.00 44.28 98 SER A C 1
ATOM 812 O O . SER A 1 98 ? 16.341 -3.742 -12.591 1.00 44.28 98 SER A O 1
ATOM 814 N N . ASN A 1 99 ? 16.628 -5.942 -12.285 1.00 43.66 99 ASN A N 1
ATOM 815 C CA . ASN A 1 99 ? 16.906 -6.247 -13.687 1.00 43.66 99 ASN A CA 1
ATOM 816 C C . ASN A 1 99 ? 15.642 -6.667 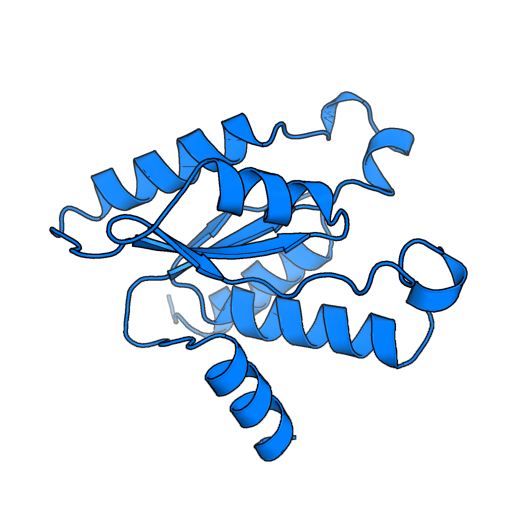-14.455 1.00 43.66 99 ASN A C 1
ATOM 818 O O . ASN A 1 99 ? 14.964 -7.627 -14.100 1.00 43.66 99 ASN A O 1
ATOM 822 N N . GLN A 1 100 ? 15.389 -6.019 -15.600 1.00 47.97 100 GLN A N 1
ATOM 823 C CA . GLN A 1 100 ? 14.332 -6.368 -16.571 1.00 47.97 100 GLN A CA 1
ATOM 824 C C . GLN A 1 100 ? 14.293 -7.866 -16.940 1.00 47.97 100 GLN A C 1
ATOM 826 O O . GLN A 1 100 ? 13.229 -8.381 -17.272 1.00 47.97 100 GLN A O 1
ATOM 831 N N . LYS A 1 101 ? 15.432 -8.568 -16.851 1.00 42.56 101 LYS A N 1
ATOM 832 C CA . LYS A 1 101 ? 15.557 -10.006 -17.135 1.00 42.56 101 LYS A CA 1
ATOM 833 C C . LYS A 1 101 ? 14.850 -10.911 -16.114 1.00 42.56 101 LYS A C 1
ATOM 835 O O . LYS A 1 101 ? 14.424 -11.992 -16.496 1.00 42.56 101 LYS A O 1
ATOM 840 N N . GLU A 1 102 ? 14.660 -10.469 -14.869 1.00 48.91 102 GLU A N 1
ATOM 841 C CA . GLU A 1 102 ? 13.969 -11.239 -13.816 1.00 48.91 102 GLU A CA 1
ATOM 842 C C . GLU A 1 102 ? 12.467 -10.914 -13.710 1.00 48.91 102 GLU A C 1
ATOM 844 O O . GLU A 1 102 ? 11.743 -11.518 -12.928 1.00 48.91 102 GLU A O 1
ATOM 849 N N . ARG A 1 103 ? 11.935 -9.993 -14.524 1.00 49.22 103 ARG A N 1
ATOM 850 C CA . ARG A 1 103 ? 10.470 -9.821 -14.631 1.00 49.22 103 ARG A CA 1
ATOM 851 C C . ARG A 1 103 ? 9.789 -11.007 -15.306 1.00 49.22 103 ARG A C 1
ATOM 853 O O . ARG A 1 103 ? 8.621 -11.266 -15.043 1.00 49.22 103 ARG A O 1
ATOM 860 N N . ASN A 1 104 ? 10.542 -11.710 -16.149 1.00 50.81 104 ASN A N 1
ATOM 861 C CA . ASN A 1 104 ? 10.097 -12.885 -16.888 1.00 50.81 104 ASN A CA 1
ATOM 862 C C . ASN A 1 104 ? 10.505 -14.198 -16.197 1.00 50.81 104 ASN A C 1
ATOM 864 O O . ASN A 1 104 ? 10.385 -15.255 -16.809 1.00 50.81 104 ASN A O 1
ATOM 868 N N . SER A 1 105 ? 11.013 -14.147 -14.958 1.00 59.75 105 SER A N 1
ATOM 869 C CA . SER A 1 105 ? 11.200 -15.344 -14.136 1.00 59.75 105 SER A CA 1
ATOM 870 C C . SER A 1 105 ? 9.926 -15.658 -13.354 1.00 59.75 105 SER A C 1
ATOM 872 O O . SER A 1 105 ? 9.130 -14.767 -13.039 1.00 59.75 105 SER A O 1
ATOM 874 N N . ASP A 1 106 ? 9.770 -16.923 -12.963 1.00 66.75 106 ASP A N 1
ATOM 875 C CA . ASP A 1 106 ? 8.650 -17.379 -12.133 1.00 66.75 106 ASP A CA 1
ATOM 876 C C . ASP A 1 106 ? 8.498 -16.537 -10.850 1.00 66.75 106 ASP A C 1
ATOM 878 O O . ASP A 1 106 ? 7.386 -16.263 -10.403 1.00 66.75 106 ASP A O 1
ATOM 882 N N . SER A 1 107 ? 9.603 -16.028 -10.293 1.00 71.12 107 SER A N 1
ATOM 883 C CA . SER A 1 107 ? 9.606 -15.164 -9.103 1.00 71.12 107 SER A CA 1
ATOM 884 C C . SER A 1 107 ? 9.014 -13.766 -9.334 1.00 71.12 107 SER A C 1
ATOM 886 O O . SER A 1 107 ? 8.355 -13.226 -8.437 1.00 71.12 107 SER A O 1
ATOM 888 N N . GLY A 1 108 ? 9.210 -13.177 -10.518 1.00 75.19 108 GLY A N 1
ATOM 889 C CA . GLY A 1 108 ? 8.622 -11.890 -10.890 1.00 75.19 108 GLY A CA 1
ATOM 890 C C . GLY A 1 108 ? 7.105 -11.991 -11.040 1.00 75.19 108 GLY A C 1
ATOM 891 O O . GLY A 1 108 ? 6.364 -11.198 -10.455 1.00 75.19 108 GLY A O 1
ATOM 892 N N . LEU A 1 109 ? 6.637 -13.030 -11.738 1.00 80.88 109 LEU A N 1
ATOM 893 C CA . LEU A 1 109 ? 5.209 -13.316 -11.895 1.00 80.88 109 LEU A CA 1
ATOM 894 C C . LEU A 1 109 ? 4.532 -13.597 -10.549 1.00 80.88 109 LEU A C 1
ATOM 896 O O . LEU A 1 109 ? 3.487 -13.012 -10.266 1.00 80.88 109 LEU A O 1
ATOM 900 N N . ILE A 1 110 ? 5.146 -14.418 -9.687 1.00 84.06 110 ILE A N 1
ATOM 901 C CA . ILE A 1 110 ? 4.633 -14.686 -8.333 1.00 84.06 110 ILE A CA 1
ATOM 902 C C . ILE A 1 110 ? 4.499 -13.388 -7.532 1.00 84.06 110 ILE A C 1
ATOM 904 O O . ILE A 1 110 ? 3.493 -13.196 -6.851 1.00 84.06 110 ILE A O 1
ATOM 908 N N . SER A 1 111 ? 5.472 -12.479 -7.630 1.00 84.25 111 SER A N 1
ATOM 909 C CA . SER A 1 111 ? 5.427 -11.193 -6.923 1.00 84.25 111 SER A CA 1
ATOM 910 C C . SER A 1 111 ? 4.270 -10.317 -7.404 1.00 84.25 111 SER A C 1
ATOM 912 O O . SER A 1 111 ? 3.540 -9.776 -6.578 1.00 84.25 111 SER A O 1
ATOM 914 N N . ILE A 1 112 ? 4.038 -10.245 -8.719 1.00 87.50 112 ILE A N 1
ATOM 915 C CA . ILE A 1 112 ? 2.908 -9.497 -9.293 1.00 87.50 112 ILE A CA 1
ATOM 916 C C . ILE A 1 112 ? 1.573 -10.111 -8.859 1.00 87.50 112 ILE A C 1
ATOM 918 O O . ILE A 1 112 ? 0.689 -9.391 -8.399 1.00 87.50 112 ILE A O 1
ATOM 922 N N . VAL A 1 113 ? 1.423 -11.435 -8.972 1.00 90.38 113 VAL A N 1
ATOM 923 C CA . VAL A 1 113 ? 0.193 -12.145 -8.581 1.00 90.38 113 VAL A CA 1
ATOM 924 C C . VAL A 1 113 ? -0.099 -11.944 -7.095 1.00 90.38 113 VAL A C 1
ATOM 926 O O . VAL A 1 113 ? -1.237 -11.660 -6.720 1.00 90.38 113 VAL A O 1
ATOM 929 N N . ARG A 1 114 ? 0.927 -12.037 -6.245 1.00 90.75 114 ARG A N 1
ATOM 930 C CA . ARG A 1 114 ? 0.829 -11.775 -4.807 1.00 90.75 114 ARG A CA 1
ATOM 931 C C . ARG A 1 114 ? 0.383 -10.339 -4.537 1.00 90.75 114 ARG A C 1
ATOM 933 O O . ARG A 1 114 ? -0.543 -10.135 -3.760 1.00 90.75 114 ARG A O 1
ATOM 940 N N . ASP A 1 115 ? 1.000 -9.352 -5.173 1.00 92.62 115 ASP A N 1
ATOM 941 C CA . ASP A 1 115 ? 0.660 -7.949 -4.938 1.00 92.62 115 ASP A CA 1
ATOM 942 C C . ASP A 1 115 ? -0.777 -7.639 -5.396 1.00 92.62 115 ASP A C 1
ATOM 944 O O . ASP A 1 115 ? -1.532 -7.015 -4.651 1.00 92.62 115 ASP A O 1
ATOM 948 N N . VAL A 1 116 ? -1.207 -8.156 -6.555 1.00 93.75 116 VAL A N 1
ATOM 949 C CA . VAL A 1 116 ? -2.606 -8.071 -7.023 1.00 93.75 116 VAL A CA 1
ATOM 950 C C . VAL A 1 116 ? -3.564 -8.730 -6.026 1.00 93.75 116 VAL A C 1
ATOM 952 O O . VAL A 1 116 ? -4.617 -8.171 -5.711 1.00 93.75 116 VAL A O 1
ATOM 955 N N . HIS A 1 117 ? -3.201 -9.890 -5.476 1.00 92.88 117 HIS A N 1
ATOM 956 C CA . HIS A 1 117 ? -4.014 -10.583 -4.479 1.00 92.88 117 HIS A CA 1
ATOM 957 C C . HIS A 1 117 ? -4.262 -9.729 -3.224 1.00 92.88 117 HIS A C 1
ATOM 959 O O . HIS A 1 117 ? -5.398 -9.636 -2.760 1.00 92.88 117 HIS A O 1
ATOM 965 N N . PHE A 1 118 ? -3.231 -9.071 -2.688 1.00 94.19 118 PHE A N 1
ATOM 966 C CA . PHE A 1 118 ? -3.390 -8.195 -1.521 1.00 94.19 118 PHE A CA 1
ATOM 967 C C . PHE A 1 118 ? -4.108 -6.885 -1.859 1.00 94.19 118 PHE A C 1
ATOM 969 O O . PHE A 1 118 ? -4.970 -6.451 -1.096 1.00 94.19 118 PHE A O 1
ATOM 976 N N . LEU A 1 119 ? -3.828 -6.279 -3.017 1.00 94.75 119 LEU A N 1
ATOM 977 C CA . LEU A 1 119 ? -4.498 -5.045 -3.445 1.00 94.75 119 LEU A CA 1
ATOM 978 C C . LEU A 1 119 ? -6.005 -5.246 -3.610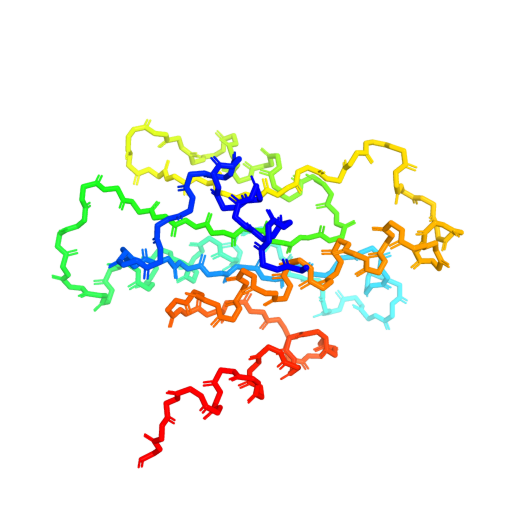 1.00 94.75 119 LEU A C 1
ATOM 980 O O . LEU A 1 119 ? -6.784 -4.429 -3.135 1.00 94.75 119 LEU A O 1
ATOM 984 N N . THR A 1 120 ? -6.429 -6.363 -4.201 1.00 94.25 120 THR A N 1
ATOM 985 C CA . THR A 1 120 ? -7.860 -6.672 -4.375 1.00 94.25 120 THR A CA 1
ATOM 986 C C . THR A 1 120 ? -8.585 -6.958 -3.056 1.00 94.25 120 THR A C 1
ATOM 988 O O . THR A 1 120 ? -9.814 -6.899 -3.013 1.00 94.25 120 THR A O 1
ATOM 991 N N . LYS A 1 121 ? -7.852 -7.265 -1.974 1.00 92.75 121 LYS A N 1
ATOM 992 C CA . LYS A 1 121 ? -8.361 -7.415 -0.596 1.00 92.75 121 LYS A CA 1
ATOM 993 C C . LYS A 1 121 ? -8.419 -6.102 0.190 1.00 92.75 121 LYS A C 1
ATOM 995 O O . LYS A 1 121 ? -8.986 -6.096 1.276 1.00 92.75 121 LYS A O 1
ATOM 1000 N N . CYS A 1 122 ? -7.858 -5.013 -0.330 1.00 93.31 122 CYS A N 1
ATOM 1001 C CA . CYS A 1 122 ? -7.967 -3.701 0.300 1.00 93.31 122 CYS A CA 1
ATOM 1002 C C . CYS A 1 122 ? -9.376 -3.117 0.107 1.00 93.31 122 CYS A C 1
ATOM 1004 O O . CYS A 1 122 ? -10.063 -3.420 -0.867 1.00 93.31 122 CYS A O 1
ATOM 1006 N N . ASN A 1 123 ? -9.798 -2.237 1.015 1.00 91.00 123 ASN A N 1
ATOM 1007 C CA . ASN A 1 123 ? -11.103 -1.569 0.944 1.00 91.00 123 ASN A CA 1
ATOM 1008 C C . ASN A 1 123 ? -11.128 -0.465 -0.114 1.00 91.00 123 ASN A C 1
ATOM 1010 O O . ASN A 1 123 ? -12.177 -0.153 -0.669 1.00 91.00 123 ASN A O 1
ATOM 1014 N N . PHE A 1 124 ? -9.969 0.131 -0.380 1.00 90.69 124 PHE A N 1
ATOM 1015 C CA . PHE A 1 124 ? -9.791 1.177 -1.373 1.00 90.69 124 PHE A CA 1
ATOM 1016 C C . PHE A 1 124 ? -8.406 1.058 -1.990 1.00 90.69 124 PHE A C 1
ATOM 1018 O O . PHE A 1 124 ? -7.449 0.760 -1.275 1.00 90.69 124 PHE A O 1
ATOM 1025 N N . VAL A 1 125 ? -8.288 1.291 -3.298 1.00 92.38 125 VAL A N 1
ATOM 1026 C CA . VAL A 1 125 ? -7.012 1.203 -4.015 1.00 92.38 125 VAL A CA 1
ATOM 1027 C C . VAL A 1 125 ? -6.711 2.519 -4.718 1.00 92.38 125 VAL A C 1
ATOM 1029 O O . VAL A 1 125 ? -7.516 3.025 -5.495 1.00 92.38 125 VAL A O 1
ATOM 1032 N N . ILE A 1 126 ? -5.517 3.048 -4.461 1.00 91.00 126 ILE A N 1
ATOM 1033 C CA . ILE A 1 126 ? -4.963 4.233 -5.108 1.00 91.00 126 ILE A CA 1
ATOM 1034 C C . ILE A 1 126 ? -3.977 3.762 -6.173 1.00 91.00 126 ILE A C 1
ATOM 1036 O O . ILE A 1 126 ? -2.936 3.177 -5.860 1.00 91.00 126 ILE A O 1
ATOM 1040 N N . CYS A 1 127 ? -4.307 3.997 -7.440 1.00 89.94 127 CYS A N 1
ATOM 1041 C CA . CYS A 1 127 ? -3.463 3.614 -8.564 1.00 89.94 127 CYS A CA 1
ATOM 1042 C C . CYS A 1 127 ? -3.738 4.464 -9.808 1.00 89.94 127 CYS A C 1
ATOM 1044 O O . CYS A 1 127 ? -4.803 5.060 -9.953 1.00 89.94 127 CYS A O 1
ATOM 1046 N N . GLY A 1 128 ? -2.769 4.524 -10.724 1.00 85.50 128 GLY A N 1
ATOM 1047 C CA . GLY A 1 128 ? -2.936 5.220 -12.001 1.00 85.50 128 GLY A CA 1
ATOM 1048 C C . GLY A 1 128 ? -3.600 4.329 -13.054 1.00 85.50 128 GLY A C 1
ATOM 1049 O O . GLY A 1 128 ? -3.026 3.305 -13.430 1.00 85.50 128 GLY A O 1
ATOM 1050 N N . LEU A 1 129 ? -4.750 4.745 -13.602 1.00 86.62 129 LEU A N 1
ATOM 1051 C CA . LEU A 1 129 ? -5.545 3.979 -14.587 1.00 86.62 129 LEU A CA 1
ATOM 1052 C C . LEU A 1 129 ? -4.806 3.629 -15.888 1.00 86.62 129 LEU A C 1
ATOM 1054 O O . LEU A 1 129 ? -5.190 2.708 -16.603 1.00 86.62 129 LEU A O 1
ATOM 1058 N N . SER A 1 130 ? -3.705 4.315 -16.186 1.00 82.56 130 SER A N 1
ATOM 1059 C CA . SER A 1 130 ? -2.809 3.952 -17.285 1.00 82.56 130 SER A CA 1
ATOM 1060 C C . SER A 1 130 ? -1.974 2.690 -16.995 1.00 82.56 130 SER A C 1
ATOM 1062 O O . SER A 1 130 ? -1.142 2.305 -17.807 1.00 82.56 130 SER A O 1
ATOM 1064 N N . SER A 1 131 ? -2.077 2.073 -15.812 1.00 84.44 131 SER A N 1
ATOM 1065 C CA . SER A 1 131 ? -1.421 0.803 -15.459 1.00 84.44 131 SER A CA 1
ATOM 1066 C C . SER A 1 131 ? -2.365 -0.372 -15.728 1.00 84.44 131 SER A C 1
ATOM 1068 O O . SER A 1 131 ? -3.448 -0.438 -15.152 1.00 84.44 131 SER A O 1
ATOM 1070 N N . ASN A 1 132 ? -1.939 -1.346 -16.544 1.00 88.88 132 ASN A N 1
ATOM 1071 C CA . ASN A 1 132 ? -2.702 -2.589 -16.758 1.00 88.88 132 ASN A CA 1
ATOM 1072 C C . ASN A 1 132 ? -3.008 -3.311 -15.440 1.00 88.88 132 ASN A C 1
ATOM 1074 O O . ASN A 1 132 ? -4.104 -3.824 -15.267 1.00 88.88 132 ASN A O 1
ATOM 1078 N N . ILE A 1 133 ? -2.061 -3.288 -14.498 1.00 90.56 133 ILE A N 1
ATOM 1079 C CA . ILE A 1 133 ? -2.236 -3.886 -13.171 1.00 90.56 133 ILE A CA 1
ATOM 1080 C C 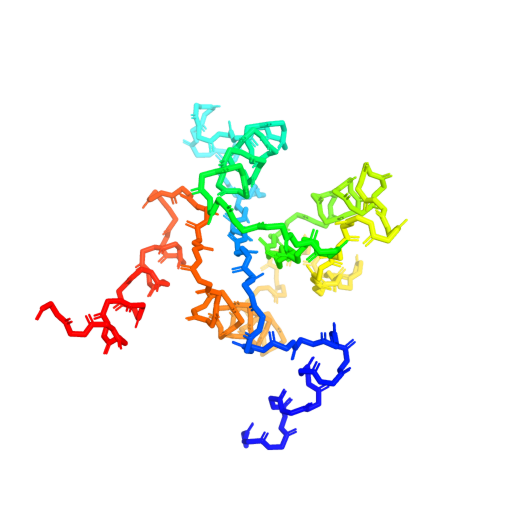. ILE A 1 133 ? -3.316 -3.143 -12.376 1.00 90.56 133 ILE A C 1
ATOM 1082 O O . ILE A 1 133 ? -4.154 -3.788 -11.762 1.00 90.56 133 ILE A O 1
ATOM 1086 N N . CYS A 1 134 ? -3.349 -1.806 -12.435 1.00 91.81 134 CYS A N 1
ATOM 1087 C CA . CYS A 1 134 ? -4.402 -1.010 -11.793 1.00 91.81 134 CYS A CA 1
ATOM 1088 C C . CYS A 1 134 ? -5.790 -1.364 -12.347 1.00 91.81 134 CYS A C 1
ATOM 1090 O O . CYS A 1 134 ? -6.702 -1.632 -11.573 1.00 91.81 134 CYS A O 1
ATOM 1092 N N . ARG A 1 135 ? -5.937 -1.441 -13.678 1.00 93.62 135 ARG A N 1
ATOM 1093 C CA . ARG A 1 135 ? -7.210 -1.820 -14.317 1.00 93.62 135 ARG A CA 1
ATOM 1094 C C . ARG A 1 135 ? -7.659 -3.226 -13.924 1.00 93.62 135 ARG A C 1
ATOM 1096 O O . ARG A 1 135 ? -8.791 -3.386 -13.490 1.00 93.62 135 ARG A O 1
ATOM 1103 N N . LEU A 1 136 ? -6.742 -4.193 -13.952 1.00 94.75 136 LEU A N 1
ATOM 1104 C CA . LEU A 1 136 ? -7.008 -5.562 -13.509 1.00 94.75 136 LEU A CA 1
ATOM 1105 C C . LEU A 1 136 ? -7.499 -5.617 -12.053 1.00 94.75 136 LEU A C 1
ATOM 1107 O O . LEU A 1 136 ? -8.445 -6.335 -11.744 1.00 94.75 136 LEU A O 1
ATOM 1111 N N . ILE A 1 137 ? -6.874 -4.858 -11.147 1.00 94.94 137 ILE A N 1
ATOM 1112 C CA . ILE A 1 137 ? -7.300 -4.800 -9.741 1.00 94.94 137 ILE A CA 1
ATOM 1113 C C . ILE A 1 137 ? -8.729 -4.265 -9.634 1.00 94.94 137 ILE A C 1
ATOM 1115 O O . ILE A 1 137 ? -9.537 -4.861 -8.928 1.00 94.94 137 ILE A O 1
ATOM 1119 N N . LEU A 1 138 ? -9.048 -3.177 -10.339 1.00 93.06 138 LEU A N 1
ATOM 1120 C CA . LEU A 1 138 ? -10.385 -2.582 -10.319 1.00 93.06 138 LEU A CA 1
ATOM 1121 C C . LEU A 1 138 ? -11.444 -3.529 -10.898 1.00 93.06 138 LEU A C 1
ATOM 1123 O O . LEU A 1 138 ? -12.517 -3.657 -10.316 1.00 93.06 138 LEU A O 1
ATOM 1127 N N . GLU A 1 139 ? -11.129 -4.234 -11.985 1.00 94.31 139 GLU A N 1
ATOM 1128 C CA . GLU A 1 139 ? -11.997 -5.257 -12.578 1.00 94.31 139 GLU A CA 1
ATOM 1129 C C . GLU A 1 139 ? -12.292 -6.389 -11.581 1.00 94.31 139 GLU A C 1
ATOM 1131 O O . GLU A 1 139 ? -13.452 -6.741 -11.380 1.00 94.31 139 GLU A O 1
ATOM 1136 N N . ILE A 1 140 ? -11.272 -6.910 -10.887 1.00 94.38 140 ILE A N 1
ATOM 1137 C CA . ILE A 1 140 ? -11.447 -7.949 -9.856 1.00 94.38 140 ILE A CA 1
ATOM 1138 C C . ILE A 1 140 ? -12.223 -7.413 -8.643 1.00 94.38 140 ILE A C 1
ATOM 1140 O O . ILE A 1 140 ? -13.057 -8.113 -8.072 1.00 94.38 140 ILE A O 1
ATOM 1144 N N . MET A 1 141 ? -11.965 -6.176 -8.213 1.00 92.00 141 MET A N 1
ATOM 1145 C CA . MET A 1 141 ? -12.710 -5.568 -7.107 1.00 92.00 141 MET A CA 1
ATOM 1146 C C . MET A 1 141 ? -14.191 -5.393 -7.460 1.00 92.00 141 MET A C 1
ATOM 1148 O O . MET A 1 141 ? -15.045 -5.642 -6.610 1.00 92.00 141 MET A O 1
ATOM 1152 N N . ALA A 1 142 ? -14.507 -5.046 -8.709 1.00 90.44 142 ALA A N 1
ATOM 1153 C CA . ALA A 1 142 ? -15.883 -4.914 -9.180 1.00 90.44 142 ALA A CA 1
ATOM 1154 C C . ALA A 1 142 ? -16.660 -6.241 -9.132 1.00 90.44 142 ALA A C 1
ATOM 1156 O O . ALA A 1 142 ? -17.870 -6.227 -8.934 1.00 90.44 142 ALA A O 1
ATOM 1157 N N . THR A 1 143 ? -15.997 -7.401 -9.228 1.00 90.00 143 THR A N 1
ATOM 1158 C CA . THR A 1 143 ? -16.690 -8.695 -9.072 1.00 90.00 143 THR A CA 1
ATOM 1159 C C . THR A 1 143 ? -17.028 -9.032 -7.618 1.00 90.00 143 THR A C 1
ATOM 1161 O O . THR A 1 143 ? -17.768 -9.982 -7.374 1.00 90.00 143 THR A O 1
ATOM 1164 N N . ARG A 1 144 ? -16.449 -8.326 -6.637 1.00 78.62 144 ARG A N 1
ATOM 1165 C CA . ARG A 1 144 ? -16.655 -8.591 -5.200 1.00 78.62 144 ARG A CA 1
ATOM 1166 C C . ARG A 1 144 ? -17.831 -7.830 -4.609 1.00 78.62 144 ARG A C 1
ATOM 1168 O O . ARG A 1 144 ? -18.418 -8.293 -3.635 1.00 78.62 144 ARG A O 1
ATOM 1175 N N . PHE A 1 145 ? -18.155 -6.681 -5.186 1.00 67.94 145 PHE A N 1
ATOM 1176 C CA . PHE A 1 145 ? -19.254 -5.838 -4.747 1.00 67.94 145 PHE A CA 1
ATOM 1177 C C . PHE A 1 145 ? -20.316 -5.843 -5.850 1.00 67.94 145 PHE A C 1
ATOM 1179 O O . PHE A 1 145 ? -20.150 -5.120 -6.831 1.00 67.94 145 PHE A O 1
ATOM 1186 N N . PRO A 1 146 ? -21.363 -6.686 -5.756 1.00 59.16 146 PRO A N 1
ATOM 1187 C CA . PRO A 1 146 ? -22.493 -6.566 -6.667 1.00 59.16 146 PRO A CA 1
ATOM 1188 C C . PRO A 1 146 ? -23.092 -5.160 -6.527 1.00 59.16 146 PRO A C 1
ATOM 1190 O O . PRO A 1 146 ? -23.242 -4.668 -5.406 1.00 59.16 146 PRO A O 1
ATOM 1193 N N . ASN A 1 147 ? -23.361 -4.523 -7.670 1.00 53.84 147 ASN A N 1
ATOM 1194 C CA . ASN A 1 147 ? -24.039 -3.225 -7.743 1.00 53.84 147 ASN A CA 1
ATOM 1195 C C . ASN A 1 147 ? -25.430 -3.279 -7.106 1.00 53.84 147 ASN A C 1
ATOM 1197 O O . ASN A 1 147 ? -26.109 -4.319 -7.282 1.00 53.84 147 ASN A O 1
#

pLDDT: mean 78.82, std 15.41, range [35.66, 94.94]